Protein AF-A0A963HZP9-F1 (afdb_monomer_lite)

pLDDT: mean 92.14, std 9.77, range [39.25, 98.69]

Radius of gyration: 17.09 Å; chains: 1; bounding box: 46×28×48 Å

Foldseek 3Di:
DPPVDQVLVVVCCVVPPDADDFAPDAPWDKDKDQLCVQLVVPCLQQFDRIWIKTFAPVVVVPDDEAEDEDEDFFQQFQAQAADDPQHGPPPPGDRNHCCVVPPRRNRRRCNRGRYMYIYTGGHAHRDPQAHRNRRGQDPQQSSAPDNVDGCSVDCPRSNNSSVVVVVCVVVDD

Sequence (173 aa):
KNGGFMQSQRILEHLLGPLKPPAERITGRIVRFDQTEFFDGDPRASMSDFAYAYVPKAVEEGAPCRVHIALHGCKQGYDYVNFVNGRPDLENSVPYGNRYYTTTGYNEMADANDLVILYPQARGTDNPTVQNPDGCWDWWGYTATDPSNPDYYSKNAIQIRAIHRMLQRLGGH

Structure (mmCIF, N/CA/C/O backbone):
data_AF-A0A963HZP9-F1
#
_entry.id   AF-A0A963HZP9-F1
#
loop_
_atom_site.group_PDB
_atom_site.id
_atom_site.type_symbol
_atom_site.label_atom_id
_atom_site.label_alt_id
_atom_site.label_comp_id
_atom_site.label_asym_id
_atom_site.label_entity_id
_atom_site.label_seq_id
_atom_site.pdbx_PDB_ins_code
_atom_site.Cartn_x
_atom_site.Cartn_y
_atom_site.Cartn_z
_atom_site.occupancy
_atom_site.B_iso_or_equiv
_atom_site.auth_seq_id
_atom_site.auth_comp_id
_atom_site.auth_asym_id
_atom_site.auth_atom_id
_atom_site.pdbx_PDB_model_num
ATOM 1 N N . LYS A 1 1 ? 14.996 7.830 18.864 1.00 39.25 1 LYS A N 1
ATOM 2 C CA . LYS A 1 1 ? 14.119 8.828 19.524 1.00 39.25 1 LYS A CA 1
ATOM 3 C C . LYS A 1 1 ? 12.783 8.837 18.781 1.00 39.25 1 LYS A C 1
ATOM 5 O O . LYS A 1 1 ? 12.753 9.346 17.672 1.00 39.25 1 LYS A O 1
ATOM 10 N N . ASN A 1 2 ? 11.725 8.244 19.344 1.00 51.75 2 ASN A N 1
ATOM 11 C CA . ASN A 1 2 ? 10.351 8.440 18.859 1.00 51.75 2 ASN A CA 1
ATOM 12 C C . ASN A 1 2 ? 9.914 9.829 19.329 1.00 51.75 2 ASN A C 1
ATOM 14 O O . ASN A 1 2 ? 9.629 10.005 20.509 1.00 51.75 2 ASN A O 1
ATOM 18 N N . GLY A 1 3 ? 9.979 10.834 18.454 1.00 52.09 3 GLY A N 1
ATOM 19 C CA . GLY A 1 3 ? 9.813 12.256 18.785 1.00 52.09 3 GLY A CA 1
ATOM 20 C C . GLY A 1 3 ? 8.390 12.685 19.152 1.00 52.09 3 GLY A C 1
ATOM 21 O O . GLY A 1 3 ? 7.950 13.718 18.668 1.00 52.09 3 GLY A O 1
ATOM 22 N N . GLY A 1 4 ? 7.648 11.885 19.930 1.00 72.31 4 GLY A N 1
ATOM 23 C CA . GLY A 1 4 ? 6.249 12.156 20.296 1.00 72.31 4 GLY A CA 1
ATOM 24 C C . GLY A 1 4 ? 5.308 12.318 19.095 1.00 72.31 4 GLY A C 1
ATOM 25 O O . GLY A 1 4 ? 4.201 12.824 19.239 1.00 72.31 4 GLY A O 1
ATOM 26 N N . PHE A 1 5 ? 5.763 11.932 17.902 1.00 83.19 5 PHE A N 1
ATOM 27 C CA . PHE A 1 5 ? 5.135 12.247 16.632 1.00 83.19 5 PHE A CA 1
ATOM 28 C C . PHE A 1 5 ? 5.031 10.977 15.798 1.00 83.19 5 PHE A C 1
ATOM 30 O O . PHE A 1 5 ? 6.040 10.435 15.345 1.00 83.19 5 PHE A O 1
ATOM 37 N N . MET A 1 6 ? 3.799 10.514 15.609 1.00 91.56 6 MET A N 1
ATOM 38 C CA . MET A 1 6 ? 3.468 9.370 14.767 1.00 91.56 6 MET A CA 1
ATOM 39 C C . MET A 1 6 ? 2.720 9.873 13.534 1.00 91.56 6 MET A C 1
ATOM 41 O O . MET A 1 6 ? 1.577 10.317 13.627 1.00 91.56 6 MET A O 1
ATOM 45 N N . GLN A 1 7 ? 3.379 9.827 12.375 1.00 92.62 7 GLN A N 1
ATOM 46 C CA . GLN A 1 7 ? 2.838 10.377 11.125 1.00 92.62 7 GLN A CA 1
ATOM 47 C C . GLN A 1 7 ? 1.534 9.704 10.696 1.00 92.62 7 GLN A C 1
ATOM 49 O O . GLN A 1 7 ? 0.604 10.397 10.299 1.00 92.62 7 GLN A O 1
ATOM 54 N N . SER A 1 8 ? 1.448 8.380 10.830 1.00 94.81 8 SER A N 1
ATOM 55 C CA . SER A 1 8 ? 0.246 7.592 10.527 1.00 94.81 8 SER A CA 1
ATOM 56 C C . SER A 1 8 ? -0.994 8.127 11.240 1.00 94.81 8 SER A C 1
ATOM 58 O O . SER A 1 8 ? -2.036 8.303 10.617 1.00 94.81 8 SER A O 1
ATOM 60 N N . GLN A 1 9 ? -0.864 8.472 12.522 1.00 94.62 9 GLN A N 1
ATOM 61 C CA . GLN A 1 9 ? -1.956 9.016 13.332 1.00 94.62 9 GLN A CA 1
ATOM 62 C C . GLN A 1 9 ? -2.441 10.354 12.765 1.00 94.62 9 GLN A C 1
ATOM 64 O O . GLN A 1 9 ? -3.633 10.532 12.540 1.00 94.62 9 GLN A O 1
ATOM 69 N N . ARG A 1 10 ? -1.511 11.260 12.433 1.00 95.25 10 ARG A N 1
ATOM 70 C CA . ARG A 1 10 ? -1.838 12.575 11.857 1.00 95.25 10 ARG A CA 1
ATOM 71 C C . ARG A 1 10 ? -2.445 12.486 10.464 1.00 95.25 10 ARG A C 1
ATOM 73 O O . ARG A 1 10 ? -3.363 13.239 10.162 1.00 95.25 10 ARG A O 1
ATOM 80 N N . ILE A 1 11 ? -1.947 11.577 9.628 1.00 96.62 11 ILE A N 1
ATOM 81 C CA . ILE A 1 11 ? -2.498 11.323 8.292 1.00 96.62 11 ILE A CA 1
ATOM 82 C C . ILE A 1 11 ? -3.954 10.867 8.416 1.00 96.62 11 ILE A C 1
ATOM 84 O O . ILE A 1 11 ? -4.828 11.423 7.756 1.00 96.62 11 ILE A O 1
ATOM 88 N N . LEU A 1 12 ? -4.228 9.895 9.289 1.00 97.25 12 LEU A N 1
ATOM 89 C CA . LEU A 1 12 ? -5.582 9.380 9.484 1.00 97.25 12 LEU A CA 1
ATOM 90 C C . LEU A 1 12 ? -6.527 10.441 10.063 1.00 97.25 12 LEU A C 1
ATOM 92 O O . LEU A 1 12 ? -7.633 10.594 9.552 1.00 97.25 12 LEU A O 1
ATOM 96 N N . GLU A 1 13 ? -6.091 11.209 11.064 1.00 96.75 13 GLU A N 1
ATOM 97 C CA . GLU A 1 13 ? -6.875 12.322 11.625 1.00 96.75 13 GLU A CA 1
ATOM 98 C C . GLU A 1 13 ? -7.167 13.410 10.580 1.00 96.75 13 GLU A C 1
ATOM 100 O O . GLU A 1 13 ? -8.276 13.935 10.511 1.00 96.75 13 GLU A O 1
ATOM 105 N N . HIS A 1 14 ? -6.189 13.745 9.734 1.00 96.75 14 HIS A N 1
ATOM 106 C CA . HIS A 1 14 ? -6.370 14.740 8.678 1.00 96.75 14 HIS A CA 1
ATOM 107 C C . HIS A 1 14 ? -7.433 14.312 7.657 1.00 96.75 14 HIS A C 1
ATOM 109 O O . HIS A 1 14 ? -8.228 15.137 7.214 1.00 96.75 14 HIS A O 1
ATOM 115 N N . LEU A 1 15 ? -7.458 13.026 7.296 1.00 96.69 15 LEU A N 1
ATOM 116 C CA . LEU A 1 15 ? -8.383 12.482 6.299 1.00 96.69 15 LEU A CA 1
ATOM 117 C C . LEU A 1 15 ? -9.783 12.206 6.860 1.00 96.69 15 LEU A C 1
ATOM 119 O O . LEU A 1 15 ? -10.773 12.373 6.153 1.00 96.69 15 LEU A O 1
ATOM 123 N N . LEU A 1 16 ? -9.868 11.729 8.104 1.00 96.06 16 LEU A N 1
ATOM 124 C CA . LEU A 1 16 ? -11.100 11.180 8.680 1.00 96.06 16 LEU A CA 1
ATOM 125 C C . LEU A 1 16 ? -11.728 12.080 9.753 1.00 96.06 16 LEU A C 1
ATOM 127 O O . LEU A 1 16 ? -12.816 11.762 10.236 1.00 96.06 16 LEU A O 1
ATOM 131 N N . GLY A 1 17 ? -11.069 13.185 10.109 1.00 96.19 17 GLY A N 1
ATOM 132 C CA . GLY A 1 17 ? -11.440 14.035 11.234 1.00 96.19 17 GLY A CA 1
ATOM 133 C C . GLY A 1 17 ? -10.948 13.474 12.576 1.00 96.19 17 GLY A C 1
ATOM 134 O O . GLY A 1 17 ? -10.066 12.617 12.608 1.00 96.19 17 GLY A O 1
ATOM 135 N N . PRO A 1 18 ? -11.497 13.953 13.706 1.00 96.19 18 PRO A N 1
ATOM 136 C CA . PRO A 1 18 ? -11.109 13.474 15.030 1.00 96.19 18 PRO A CA 1
ATOM 137 C C . PRO A 1 18 ? -11.300 11.957 15.173 1.00 96.19 18 PRO A C 1
ATOM 139 O O . PRO A 1 18 ? -12.381 11.431 14.907 1.00 96.19 18 PRO A O 1
ATOM 142 N N . LEU A 1 19 ? -10.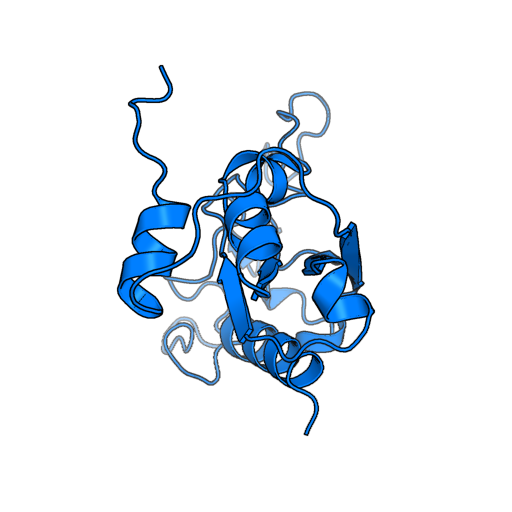255 11.267 15.627 1.00 97.06 19 LEU A N 1
ATOM 143 C CA . LEU A 1 19 ? -10.248 9.827 15.885 1.00 97.06 19 LEU A CA 1
ATOM 144 C C . LEU A 1 19 ? -10.004 9.554 17.374 1.00 97.06 19 LEU A C 1
ATOM 146 O O . LEU A 1 19 ? -9.486 10.400 18.104 1.00 97.06 19 LEU A O 1
ATOM 150 N N . LYS A 1 20 ? -10.376 8.359 17.837 1.00 97.50 20 LYS A N 1
ATOM 151 C CA . LYS A 1 20 ? -9.989 7.876 19.165 1.00 97.50 20 LYS A CA 1
ATOM 152 C C . LYS A 1 20 ? -8.465 7.682 19.215 1.00 97.50 20 LYS A C 1
ATOM 154 O O . LYS A 1 20 ? -7.876 7.345 18.181 1.00 97.50 20 LYS A O 1
ATOM 159 N N . PRO A 1 21 ? -7.839 7.832 20.398 1.00 96.31 21 PRO A N 1
ATOM 160 C CA . PRO A 1 21 ? -6.425 7.525 20.581 1.00 96.31 21 PRO A CA 1
ATOM 161 C C . PRO A 1 21 ? -6.072 6.103 20.108 1.00 96.31 21 PRO A C 1
ATOM 163 O O . PRO A 1 21 ? -6.930 5.219 20.176 1.00 96.31 21 PRO A O 1
ATOM 166 N N . PRO A 1 22 ? -4.826 5.866 19.661 1.00 96.56 22 PRO A N 1
ATOM 167 C CA . PRO A 1 22 ? -4.366 4.537 19.258 1.00 96.56 22 PRO A CA 1
ATOM 168 C C . PRO A 1 22 ? -4.509 3.530 20.406 1.00 96.56 22 PRO A C 1
ATOM 170 O O . PRO A 1 22 ? -4.267 3.867 21.567 1.00 96.56 22 PRO A O 1
ATOM 173 N N . ALA A 1 23 ? -4.860 2.286 20.081 1.00 96.75 23 ALA A N 1
ATOM 174 C CA . ALA A 1 23 ? -4.915 1.207 21.059 1.00 96.75 23 ALA A CA 1
ATOM 175 C C . ALA A 1 23 ? -3.515 0.895 21.622 1.00 96.75 23 ALA A C 1
ATOM 177 O O . ALA A 1 23 ? -2.539 0.833 20.876 1.00 96.75 23 ALA A O 1
ATOM 178 N N . GLU A 1 24 ? -3.411 0.634 22.929 1.00 94.19 24 GLU A N 1
ATOM 179 C CA . GLU A 1 24 ? -2.145 0.197 23.547 1.00 94.19 24 GLU A CA 1
ATOM 180 C C . GLU A 1 24 ? -1.716 -1.197 23.068 1.00 94.19 24 GLU A C 1
ATOM 182 O O . GLU A 1 24 ? -0.528 -1.517 23.018 1.00 94.19 24 GLU A O 1
ATOM 187 N N . ARG A 1 25 ? -2.693 -2.037 22.712 1.00 94.62 25 ARG A N 1
ATOM 188 C CA . ARG A 1 25 ? -2.486 -3.369 22.157 1.00 94.62 25 ARG A CA 1
ATOM 189 C C . ARG A 1 25 ? -3.538 -3.646 21.094 1.00 94.62 25 ARG A C 1
ATOM 191 O O . ARG A 1 25 ? -4.727 -3.524 21.363 1.00 94.62 25 ARG A O 1
ATOM 198 N N . ILE A 1 26 ? -3.077 -4.084 19.929 1.00 96.38 26 ILE A N 1
ATOM 199 C CA . ILE A 1 26 ? -3.939 -4.521 18.831 1.00 96.38 26 ILE A CA 1
ATOM 200 C C . ILE A 1 26 ? -4.689 -5.814 19.182 1.00 96.38 26 ILE A C 1
ATOM 202 O O . ILE A 1 26 ? -4.118 -6.734 19.780 1.00 96.38 26 ILE A O 1
ATOM 206 N N . THR A 1 27 ? -5.965 -5.884 18.807 1.00 97.69 27 THR A N 1
ATOM 207 C CA . THR A 1 27 ? -6.840 -7.046 19.032 1.00 97.69 27 THR A CA 1
ATOM 208 C C . THR A 1 27 ? -7.164 -7.818 17.757 1.00 97.69 27 THR A C 1
ATOM 210 O O . THR A 1 27 ? -7.514 -8.996 17.835 1.00 97.69 27 THR A O 1
ATOM 213 N N . GLY A 1 28 ? -7.037 -7.168 16.601 1.00 97.25 28 GLY A N 1
ATOM 214 C CA . GLY A 1 28 ? -7.213 -7.763 15.285 1.00 97.25 28 GLY A CA 1
ATOM 215 C C . GLY A 1 28 ? -6.051 -8.642 14.826 1.00 97.25 28 GLY A C 1
ATOM 216 O O . GLY A 1 28 ? -5.121 -8.956 15.575 1.00 97.25 28 GLY A O 1
ATOM 217 N N . ARG A 1 29 ? -6.085 -9.020 13.545 1.00 97.00 29 ARG A N 1
ATOM 218 C CA . ARG A 1 29 ? -5.042 -9.843 12.918 1.00 97.00 29 ARG A CA 1
ATOM 219 C C . ARG A 1 29 ? -4.545 -9.268 11.603 1.00 97.00 29 ARG A C 1
ATOM 221 O O . ARG A 1 29 ? -5.248 -8.547 10.901 1.00 97.00 29 ARG A O 1
ATOM 228 N N . ILE A 1 30 ? -3.322 -9.658 11.255 1.00 97.62 30 ILE A N 1
ATOM 229 C CA . ILE A 1 30 ? -2.753 -9.428 9.930 1.00 97.62 30 ILE A CA 1
ATOM 230 C C . ILE A 1 30 ? -3.098 -10.631 9.053 1.00 97.62 30 ILE A C 1
ATOM 232 O O . ILE A 1 30 ? -2.705 -11.762 9.342 1.00 97.62 30 ILE A O 1
ATOM 236 N N . VAL A 1 31 ? -3.830 -10.380 7.977 1.00 96.94 31 VAL A N 1
ATOM 237 C CA . VAL A 1 31 ? -4.190 -11.358 6.955 1.00 96.94 31 VAL A CA 1
ATOM 238 C C . VAL A 1 31 ? -3.206 -11.232 5.802 1.00 96.94 31 VAL A C 1
ATOM 240 O O . VAL A 1 31 ? -3.048 -10.151 5.243 1.00 96.94 31 VAL A O 1
ATOM 243 N N . ARG A 1 32 ? -2.556 -12.339 5.436 1.00 97.44 32 ARG A N 1
ATOM 244 C CA . ARG A 1 32 ? -1.796 -12.463 4.186 1.00 97.44 32 ARG A CA 1
ATOM 245 C C . ARG A 1 32 ? -2.718 -13.010 3.104 1.00 97.44 32 ARG A C 1
ATOM 247 O O . ARG A 1 32 ? -3.407 -13.998 3.354 1.00 97.44 32 ARG A O 1
ATOM 254 N N . PHE A 1 33 ? -2.680 -12.430 1.914 1.00 97.62 33 PHE A N 1
ATOM 255 C CA . PHE A 1 33 ? -3.426 -12.922 0.759 1.00 97.62 33 PHE A CA 1
ATOM 256 C C . PHE A 1 33 ? -2.575 -12.852 -0.510 1.00 97.62 33 PHE A C 1
ATOM 258 O O . PHE A 1 33 ? -1.613 -12.085 -0.577 1.00 97.62 33 PHE A O 1
ATOM 265 N N . ASP A 1 34 ? -2.907 -13.697 -1.484 1.00 97.75 34 ASP A N 1
ATOM 266 C CA . ASP A 1 34 ? -2.281 -13.698 -2.806 1.00 97.75 34 ASP A CA 1
ATOM 267 C C . ASP A 1 34 ? -2.703 -12.430 -3.552 1.00 97.75 34 ASP A C 1
ATOM 269 O O . ASP A 1 34 ? -3.894 -12.210 -3.768 1.00 97.75 34 ASP A O 1
ATOM 273 N N . GLN A 1 35 ? -1.744 -11.569 -3.896 1.00 98.06 35 GLN A N 1
ATOM 274 C CA . GLN A 1 35 ? -2.043 -10.345 -4.631 1.00 98.06 35 GLN A CA 1
ATOM 275 C C . GLN A 1 35 ? -1.897 -10.484 -6.153 1.00 98.06 35 GLN A C 1
ATOM 277 O O . GLN A 1 35 ? -2.283 -9.564 -6.878 1.00 98.06 35 GLN A O 1
ATOM 282 N N . THR A 1 36 ? -1.385 -11.618 -6.646 1.00 98.25 36 THR A N 1
ATOM 283 C CA . THR A 1 36 ? -1.194 -11.874 -8.083 1.00 98.25 36 THR A CA 1
ATOM 284 C C . THR A 1 36 ? -2.509 -11.896 -8.851 1.00 98.25 36 THR A C 1
ATOM 286 O O . THR A 1 36 ? -2.552 -11.448 -10.000 1.00 98.25 36 THR A O 1
ATOM 289 N N . GLU A 1 37 ? -3.606 -12.292 -8.190 1.00 97.25 37 GLU A N 1
ATOM 290 C CA . GLU A 1 37 ? -4.957 -12.260 -8.763 1.00 97.25 37 GLU A CA 1
ATOM 291 C C . GLU A 1 37 ? -5.383 -10.846 -9.196 1.00 97.25 37 GLU A C 1
ATOM 293 O O . GLU A 1 37 ? -6.214 -10.690 -10.088 1.00 97.25 37 GLU A O 1
ATOM 298 N N . PHE A 1 38 ? -4.805 -9.793 -8.606 1.00 98.19 38 PHE A N 1
ATOM 299 C CA . PHE A 1 38 ? -5.220 -8.417 -8.878 1.00 98.19 38 PHE A CA 1
ATOM 300 C C . PHE A 1 38 ? -4.480 -7.775 -10.056 1.00 98.19 38 PHE A C 1
ATOM 302 O O . PHE A 1 38 ? -4.953 -6.764 -10.582 1.00 98.19 38 PHE A O 1
ATOM 309 N N . PHE A 1 39 ? -3.378 -8.367 -10.517 1.00 97.31 39 PHE A N 1
ATOM 310 C CA . PHE A 1 39 ? -2.623 -7.931 -11.699 1.00 97.31 39 PHE A CA 1
ATOM 311 C C . PHE A 1 39 ? -2.462 -9.037 -12.748 1.00 97.31 39 PHE A C 1
ATOM 313 O O . PHE A 1 39 ? -1.569 -8.963 -13.589 1.00 97.31 39 PHE A O 1
ATOM 320 N N . ASP A 1 40 ? -3.337 -10.044 -12.711 1.00 97.06 40 ASP A N 1
ATOM 321 C CA . ASP A 1 40 ? -3.409 -11.117 -13.708 1.00 97.06 40 ASP A CA 1
ATOM 322 C C . ASP A 1 40 ? -2.074 -11.885 -13.864 1.00 97.06 40 ASP A C 1
ATOM 324 O O . ASP A 1 40 ? -1.754 -12.397 -14.935 1.00 97.06 40 ASP A O 1
ATOM 328 N N . GLY A 1 41 ? -1.264 -11.931 -12.797 1.00 95.81 41 GLY A N 1
ATOM 329 C CA . GLY A 1 41 ? 0.073 -12.535 -12.802 1.00 95.81 41 GLY A CA 1
ATOM 330 C C . GLY A 1 41 ? 1.109 -11.835 -13.694 1.00 95.81 41 GLY A C 1
ATOM 331 O O . GLY A 1 41 ? 2.193 -12.380 -13.894 1.00 95.81 41 GLY A O 1
ATOM 332 N N . ASP A 1 42 ? 0.815 -10.648 -14.237 1.00 95.56 42 ASP A N 1
ATOM 333 C CA . ASP A 1 42 ? 1.726 -9.927 -15.127 1.00 95.56 42 ASP A CA 1
ATOM 334 C C . ASP A 1 42 ? 2.996 -9.472 -14.372 1.00 95.56 42 ASP A C 1
ATOM 336 O O . ASP A 1 42 ? 2.922 -8.611 -13.485 1.00 95.56 42 ASP A O 1
ATOM 340 N N . PRO A 1 43 ? 4.187 -9.994 -14.726 1.00 93.00 43 PRO A N 1
ATOM 341 C CA . PRO A 1 43 ? 5.424 -9.690 -14.014 1.00 93.00 43 PRO A CA 1
ATOM 342 C C . PRO A 1 43 ? 5.852 -8.223 -14.150 1.00 93.00 43 PRO A C 1
ATOM 344 O O . PRO A 1 43 ? 6.631 -7.745 -13.320 1.00 93.00 43 PRO A O 1
ATOM 347 N N . ARG A 1 44 ? 5.326 -7.476 -15.136 1.00 94.38 44 ARG A N 1
ATOM 348 C CA . ARG A 1 44 ? 5.577 -6.031 -15.264 1.00 94.38 44 ARG A CA 1
ATOM 349 C C . ARG A 1 44 ? 5.064 -5.252 -14.072 1.00 94.38 44 ARG A C 1
ATOM 351 O O . ARG A 1 44 ? 5.583 -4.176 -13.808 1.00 94.38 44 ARG A O 1
ATOM 358 N N . ALA A 1 45 ? 4.082 -5.784 -13.341 1.00 96.56 45 ALA A N 1
ATOM 359 C CA . ALA A 1 45 ? 3.559 -5.134 -12.153 1.00 96.56 45 ALA A CA 1
ATOM 360 C C . ALA A 1 45 ? 4.652 -4.868 -11.111 1.00 96.56 45 ALA A C 1
ATOM 362 O O . ALA A 1 45 ? 4.501 -3.924 -10.345 1.00 96.56 45 ALA A O 1
ATOM 363 N N . SER A 1 46 ? 5.751 -5.641 -11.083 1.00 96.06 46 SER A N 1
ATOM 364 C CA . SER A 1 46 ? 6.822 -5.480 -10.083 1.00 96.06 46 SER A CA 1
ATOM 365 C C . SER A 1 46 ? 6.256 -5.480 -8.654 1.00 96.06 46 SER A C 1
ATOM 367 O O . SER A 1 46 ? 6.644 -4.700 -7.787 1.00 96.06 46 SER A O 1
ATOM 369 N N . MET A 1 47 ? 5.259 -6.336 -8.429 1.00 97.69 47 MET A N 1
ATOM 370 C CA . MET A 1 47 ? 4.585 -6.546 -7.151 1.00 97.69 47 MET A CA 1
ATOM 371 C C . MET A 1 47 ? 4.932 -7.941 -6.626 1.00 97.69 47 MET A C 1
ATOM 373 O O . MET A 1 47 ? 5.246 -8.842 -7.406 1.00 97.69 47 MET A O 1
ATOM 377 N N . SER A 1 48 ? 4.941 -8.100 -5.302 1.00 96.38 48 SER A N 1
ATOM 378 C CA . SER A 1 48 ? 5.158 -9.402 -4.649 1.00 96.38 48 SER A CA 1
ATOM 379 C C . SER A 1 48 ? 4.008 -10.370 -4.962 1.00 96.38 48 SER A C 1
ATOM 381 O O . SER A 1 48 ? 2.953 -9.961 -5.444 1.00 96.38 48 SER A O 1
ATOM 383 N N . ASP A 1 49 ? 4.174 -11.644 -4.637 1.00 96.44 49 ASP A N 1
ATOM 384 C CA . ASP A 1 49 ? 3.092 -12.620 -4.724 1.00 96.44 49 ASP A CA 1
ATOM 385 C C . ASP A 1 49 ? 2.062 -12.404 -3.600 1.00 96.44 49 ASP A C 1
ATOM 387 O O . ASP A 1 49 ? 0.883 -12.700 -3.770 1.00 96.44 49 ASP A O 1
ATOM 391 N N . PHE A 1 50 ? 2.471 -11.819 -2.465 1.00 97.00 50 PHE A N 1
ATOM 392 C CA . PHE A 1 50 ? 1.598 -11.611 -1.308 1.00 97.00 50 PHE A CA 1
ATOM 393 C C . PHE A 1 50 ? 1.440 -10.142 -0.918 1.00 97.00 50 PHE A C 1
ATOM 395 O O . PHE A 1 50 ? 2.395 -9.368 -0.915 1.00 97.00 50 PHE A O 1
ATOM 402 N N . ALA A 1 51 ? 0.227 -9.790 -0.496 1.00 98.00 51 ALA A N 1
ATOM 403 C CA . ALA A 1 51 ? -0.073 -8.558 0.223 1.00 98.00 51 ALA A CA 1
ATOM 404 C C . ALA A 1 51 ? -0.633 -8.858 1.615 1.00 98.00 51 ALA A C 1
ATOM 406 O O . ALA A 1 51 ? -0.917 -10.008 1.972 1.00 98.00 51 ALA A O 1
ATOM 407 N N . TYR A 1 52 ? -0.773 -7.798 2.409 1.00 98.44 52 TYR A N 1
ATOM 408 C CA . TYR A 1 52 ? -1.212 -7.892 3.793 1.00 98.44 52 TYR A CA 1
ATOM 409 C C . TYR A 1 52 ? -2.363 -6.932 4.070 1.00 98.44 52 TYR A C 1
ATOM 411 O O . TYR A 1 52 ? -2.448 -5.862 3.474 1.00 98.44 52 TYR A O 1
ATOM 419 N N . ALA A 1 53 ? -3.233 -7.294 5.003 1.00 98.25 53 ALA A N 1
ATOM 420 C CA . ALA A 1 53 ? -4.231 -6.393 5.555 1.00 98.25 53 ALA A CA 1
ATOM 421 C C . ALA A 1 53 ? -4.312 -6.562 7.071 1.00 98.25 53 ALA A C 1
ATOM 423 O O . ALA A 1 53 ? -4.333 -7.687 7.562 1.00 98.25 53 ALA A O 1
ATOM 424 N N . TYR A 1 54 ? -4.369 -5.461 7.813 1.00 98.50 54 TYR A N 1
ATOM 425 C CA . TYR A 1 54 ? -4.757 -5.489 9.217 1.00 98.50 54 TYR A CA 1
ATOM 426 C C . TYR A 1 54 ? -6.274 -5.357 9.325 1.00 98.50 54 TYR A C 1
ATOM 428 O O . TYR A 1 54 ? -6.843 -4.393 8.808 1.00 98.50 54 TYR A O 1
ATOM 436 N N . VAL A 1 55 ? -6.913 -6.311 10.001 1.00 98.12 55 VAL A N 1
ATOM 437 C CA . VAL A 1 55 ? -8.361 -6.331 10.225 1.00 98.12 55 VAL A CA 1
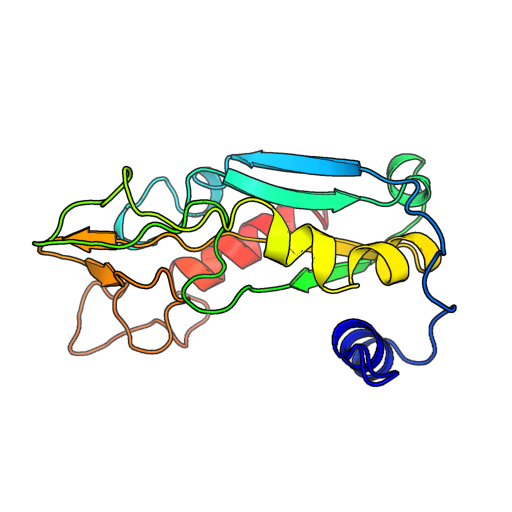ATOM 438 C C . VAL A 1 55 ? -8.619 -6.296 11.733 1.00 98.12 55 VAL A C 1
ATOM 440 O O . VAL A 1 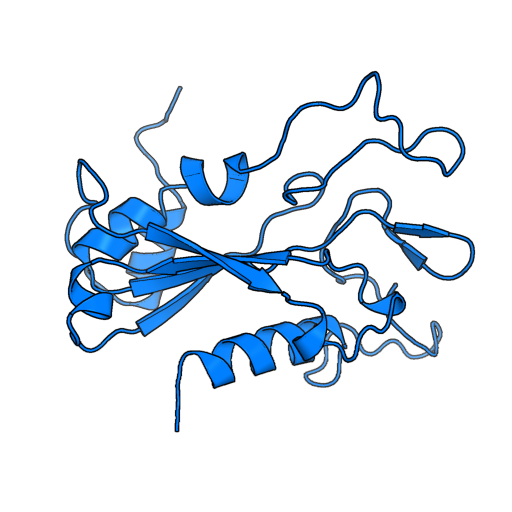55 ? -8.258 -7.263 12.411 1.00 98.12 55 VAL A O 1
ATOM 443 N N . PRO A 1 56 ? -9.201 -5.208 12.279 1.00 98.25 56 PRO A N 1
ATOM 444 C CA . PRO A 1 56 ? -9.576 -5.129 13.688 1.00 98.25 56 PRO A CA 1
ATOM 445 C C . PRO A 1 56 ? -10.571 -6.220 14.070 1.00 98.25 56 PRO A C 1
ATOM 447 O O . PRO A 1 56 ? -11.457 -6.555 13.282 1.00 98.25 56 PRO A O 1
ATOM 450 N N . LYS A 1 57 ? -10.494 -6.707 15.311 1.00 98.06 57 LYS A N 1
ATOM 451 C CA . LYS A 1 57 ? -11.401 -7.754 15.799 1.00 98.06 57 LYS A CA 1
ATOM 452 C C . LYS A 1 57 ? -12.876 -7.356 15.672 1.00 98.06 57 LYS A C 1
ATOM 454 O O . LYS A 1 57 ? -13.684 -8.161 15.228 1.00 98.06 57 LYS A O 1
ATOM 459 N N . ALA A 1 58 ? -13.213 -6.106 15.994 1.00 97.19 58 ALA A N 1
ATOM 460 C CA . ALA A 1 58 ? -14.581 -5.595 15.875 1.00 97.19 58 ALA A CA 1
ATOM 461 C C . ALA A 1 58 ? -15.116 -5.685 14.432 1.00 97.19 58 ALA A C 1
ATOM 463 O O . ALA A 1 58 ? -16.277 -6.027 14.218 1.00 97.19 58 ALA A O 1
ATOM 464 N N . VAL A 1 59 ? -14.260 -5.426 13.438 1.00 96.81 59 VAL A N 1
ATOM 465 C CA . VAL A 1 59 ? -14.615 -5.529 12.016 1.00 96.81 59 VAL A CA 1
ATOM 466 C C . VAL A 1 59 ? -14.823 -6.988 11.612 1.00 96.81 59 VAL A C 1
ATOM 468 O O . VAL A 1 59 ? -15.775 -7.290 10.898 1.00 96.81 59 VAL A O 1
ATOM 471 N N . GLU A 1 60 ? -13.995 -7.911 12.112 1.00 94.69 60 GLU A N 1
ATOM 472 C CA . GLU A 1 60 ? -14.214 -9.352 11.906 1.00 94.69 60 GLU A CA 1
ATOM 473 C C . GLU A 1 60 ? -15.534 -9.843 12.518 1.00 94.69 60 GLU A C 1
ATOM 475 O O . GLU A 1 60 ? -16.157 -10.762 11.992 1.00 94.69 60 GLU A O 1
ATOM 480 N N . GLU A 1 61 ? -15.977 -9.210 13.604 1.00 96.12 61 GLU A N 1
ATOM 481 C CA . GLU A 1 61 ? -17.241 -9.492 14.294 1.00 96.12 61 GLU A CA 1
ATOM 482 C C . GLU A 1 61 ? -18.451 -8.761 13.673 1.00 96.12 61 GLU A C 1
ATOM 484 O O . GLU A 1 61 ? -19.572 -8.894 14.166 1.00 96.12 61 GLU A O 1
ATOM 489 N N . GLY A 1 62 ? -18.256 -8.038 12.563 1.00 94.44 62 GLY A N 1
ATOM 490 C CA . GLY A 1 62 ? -19.330 -7.443 11.762 1.00 94.44 62 GLY A CA 1
ATOM 491 C C . GLY A 1 62 ? -19.558 -5.946 11.974 1.00 94.44 62 GLY A C 1
ATOM 492 O O . GLY A 1 62 ? -20.557 -5.414 11.485 1.00 94.44 62 GLY A O 1
ATOM 493 N N . ALA A 1 63 ? -18.666 -5.243 12.677 1.00 95.44 63 ALA A N 1
ATOM 494 C CA . ALA A 1 63 ? -18.730 -3.787 12.744 1.00 95.44 63 ALA A CA 1
ATOM 495 C C . ALA A 1 63 ? -18.542 -3.163 11.344 1.00 95.44 63 ALA A C 1
ATOM 497 O O . ALA A 1 63 ? -17.711 -3.637 10.561 1.00 95.44 63 ALA A O 1
ATOM 498 N N . PRO A 1 64 ? -19.269 -2.077 11.015 1.00 93.75 64 PRO A N 1
ATOM 499 C CA . PRO A 1 64 ? -18.998 -1.326 9.798 1.00 93.75 64 PRO A CA 1
ATOM 500 C C . PRO A 1 64 ? -17.580 -0.755 9.859 1.00 93.75 64 PRO A C 1
ATOM 502 O O . PRO A 1 64 ? -17.143 -0.272 10.902 1.00 93.75 64 PRO A O 1
ATOM 505 N N . CYS A 1 65 ? -16.871 -0.775 8.733 1.00 94.69 65 CYS A N 1
ATOM 506 C CA . CYS A 1 65 ? -15.490 -0.316 8.679 1.00 94.69 65 CYS A CA 1
ATOM 507 C C . CYS A 1 65 ? -15.230 0.606 7.491 1.00 94.69 65 CYS A C 1
ATOM 509 O O . CYS A 1 65 ? -15.977 0.644 6.511 1.00 94.69 65 CYS A O 1
ATOM 511 N N . ARG A 1 66 ? -14.131 1.353 7.586 1.00 95.44 66 ARG A N 1
ATOM 512 C CA . ARG A 1 66 ? -13.525 2.065 6.454 1.00 95.44 66 ARG A CA 1
ATOM 513 C C . ARG A 1 66 ? -12.193 1.405 6.121 1.00 95.44 66 ARG A C 1
ATOM 515 O O . ARG A 1 66 ? -11.560 0.817 6.994 1.00 95.44 66 ARG A O 1
ATOM 522 N N . VAL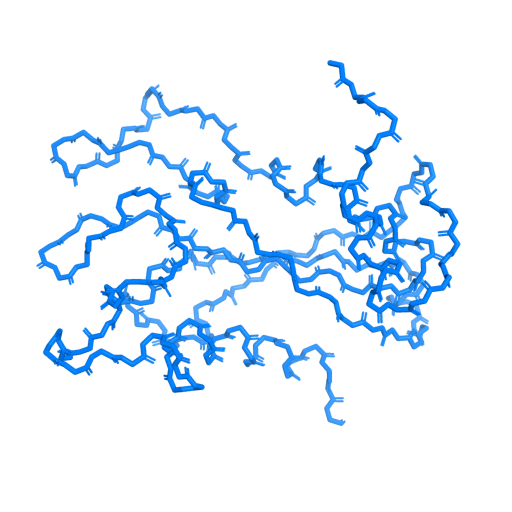 A 1 67 ? -11.741 1.549 4.880 1.00 97.31 67 VAL A N 1
ATOM 523 C CA . VAL A 1 67 ? -10.436 1.039 4.442 1.00 97.31 67 VAL A CA 1
ATOM 524 C C . VAL A 1 67 ? -9.468 2.203 4.248 1.00 97.31 67 VAL A C 1
ATOM 526 O O . VAL A 1 67 ? -9.809 3.197 3.608 1.00 97.31 67 VAL A O 1
ATOM 529 N N . HIS A 1 68 ? -8.250 2.068 4.768 1.00 98.19 68 HIS A N 1
ATOM 530 C CA . HIS A 1 68 ? -7.118 2.927 4.429 1.00 98.19 68 HIS A CA 1
ATOM 531 C C . HIS A 1 68 ? -6.025 2.092 3.760 1.00 98.19 68 HIS A C 1
ATOM 533 O O . HIS A 1 68 ? -5.728 0.984 4.200 1.00 98.19 68 HIS A O 1
ATOM 539 N N . ILE A 1 69 ? -5.423 2.616 2.694 1.00 98.38 69 ILE A N 1
ATOM 540 C CA . ILE A 1 69 ? -4.346 1.939 1.966 1.00 98.38 69 ILE A CA 1
ATOM 541 C C . ILE A 1 69 ? -3.028 2.603 2.350 1.00 98.38 69 ILE A C 1
ATOM 543 O O . ILE A 1 69 ? -2.831 3.785 2.072 1.00 98.38 69 ILE A O 1
ATOM 547 N N . ALA A 1 70 ? -2.131 1.844 2.972 1.00 98.25 70 ALA A N 1
ATOM 548 C CA . ALA A 1 70 ? -0.819 2.316 3.392 1.00 98.25 70 ALA A CA 1
ATOM 549 C C . ALA A 1 70 ? 0.268 1.713 2.491 1.00 98.25 70 ALA A C 1
ATOM 551 O O . ALA A 1 70 ? 0.530 0.509 2.513 1.00 98.25 70 ALA A O 1
ATOM 552 N N . LEU A 1 71 ? 0.897 2.570 1.685 1.00 98.00 71 LEU A N 1
ATOM 553 C CA . LEU A 1 71 ? 1.917 2.187 0.711 1.00 98.00 71 LEU A CA 1
ATOM 554 C C . LEU A 1 71 ? 3.320 2.407 1.281 1.00 98.00 71 LEU A C 1
ATOM 556 O O . LEU A 1 71 ? 3.671 3.510 1.710 1.00 98.00 71 LEU A O 1
ATOM 560 N N . HIS A 1 72 ? 4.132 1.353 1.283 1.00 97.00 72 HIS A N 1
ATOM 561 C CA . HIS A 1 72 ? 5.529 1.433 1.698 1.00 97.00 72 HIS A CA 1
ATOM 562 C C . HIS A 1 72 ? 6.388 2.201 0.688 1.00 97.00 72 HIS A C 1
ATOM 564 O O . HIS A 1 72 ? 6.048 2.293 -0.491 1.00 97.00 72 HIS A O 1
ATOM 570 N N . GLY A 1 73 ? 7.520 2.742 1.141 1.00 95.62 73 GLY A N 1
ATOM 571 C CA . GLY A 1 73 ? 8.520 3.340 0.261 1.00 95.62 73 GLY A CA 1
ATOM 572 C C . GLY A 1 73 ? 9.428 2.300 -0.399 1.00 95.62 73 GLY A C 1
ATOM 573 O O . GLY A 1 73 ? 9.328 1.096 -0.154 1.00 95.62 73 GLY A O 1
ATOM 574 N N . CYS A 1 74 ? 10.367 2.772 -1.212 1.00 94.94 74 CYS A N 1
ATOM 575 C CA . CYS A 1 74 ? 11.455 1.944 -1.728 1.00 94.94 74 CYS A CA 1
ATOM 576 C C . CYS A 1 74 ? 12.201 1.249 -0.576 1.00 94.94 74 CYS A C 1
ATOM 578 O O . CYS A 1 74 ? 12.389 1.839 0.490 1.00 94.94 74 CYS A O 1
ATOM 580 N N . LYS A 1 75 ? 12.645 0.008 -0.788 1.00 92.88 75 LYS A N 1
ATOM 581 C CA . LYS A 1 75 ? 13.364 -0.821 0.197 1.00 92.88 75 LYS A CA 1
ATOM 582 C C . LYS A 1 75 ? 12.573 -1.164 1.457 1.00 92.88 75 LYS A C 1
ATOM 584 O O . LYS A 1 75 ? 13.155 -1.543 2.466 1.00 92.88 75 LYS A O 1
ATOM 589 N N . GLN A 1 76 ? 11.254 -0.988 1.436 1.00 93.88 76 GLN A N 1
ATOM 590 C CA . GLN A 1 76 ? 10.384 -1.248 2.589 1.00 93.88 76 GLN A CA 1
ATOM 591 C C . GLN A 1 76 ? 9.319 -2.315 2.316 1.00 93.88 76 GLN A C 1
ATOM 593 O O . GLN A 1 76 ? 8.499 -2.579 3.196 1.00 93.88 76 GLN A O 1
ATOM 598 N N . GLY A 1 77 ? 9.329 -2.915 1.122 1.00 92.75 77 GLY A N 1
ATOM 599 C CA . GLY A 1 77 ? 8.482 -4.060 0.802 1.00 92.75 77 GLY A CA 1
ATOM 600 C C . GLY A 1 77 ? 8.901 -5.296 1.596 1.00 92.75 77 GLY A C 1
ATOM 601 O O . GLY A 1 77 ? 10.067 -5.436 1.973 1.00 92.75 77 GLY A O 1
ATOM 602 N N . TYR A 1 78 ? 7.948 -6.193 1.839 1.00 92.06 78 TYR A N 1
ATOM 603 C CA . TYR A 1 78 ? 8.155 -7.396 2.646 1.00 92.06 78 TYR A CA 1
ATOM 604 C C . TYR A 1 78 ? 9.311 -8.270 2.135 1.00 92.06 78 TYR A C 1
ATOM 606 O O . TYR A 1 78 ? 10.168 -8.675 2.921 1.00 92.06 78 TYR A O 1
ATOM 614 N N . ASP A 1 79 ? 9.371 -8.478 0.818 1.00 87.56 79 ASP A N 1
ATOM 615 C CA . ASP A 1 79 ? 10.388 -9.297 0.146 1.00 87.56 79 ASP A CA 1
ATOM 616 C C . ASP A 1 79 ? 11.614 -8.490 -0.310 1.00 87.56 79 ASP A C 1
ATOM 618 O O . ASP A 1 79 ? 12.341 -8.930 -1.203 1.00 87.56 79 ASP A O 1
ATOM 622 N N . TYR A 1 80 ? 11.835 -7.275 0.210 1.00 87.62 80 TYR A N 1
ATOM 623 C CA . TYR A 1 80 ? 12.967 -6.481 -0.261 1.00 87.62 80 TYR A CA 1
ATOM 624 C C . TYR A 1 80 ? 14.300 -7.156 0.076 1.00 87.62 80 TYR A C 1
ATOM 626 O O . TYR A 1 80 ? 14.590 -7.489 1.227 1.00 87.62 80 TYR A O 1
ATOM 634 N N . VAL A 1 81 ? 15.125 -7.276 -0.959 1.00 85.50 81 VAL A N 1
ATOM 635 C CA . VAL A 1 81 ? 16.479 -7.818 -0.941 1.00 85.50 81 VAL A CA 1
ATOM 636 C C . VAL A 1 81 ? 17.357 -6.924 -1.806 1.00 85.50 81 VAL A C 1
ATOM 638 O O . VAL A 1 81 ? 16.888 -6.338 -2.783 1.00 85.50 81 VAL A O 1
ATOM 641 N N . ASN A 1 82 ? 18.633 -6.797 -1.448 1.00 84.12 82 ASN A N 1
ATOM 642 C CA . ASN A 1 82 ? 19.575 -6.068 -2.295 1.00 84.12 82 ASN A CA 1
ATOM 643 C C . ASN A 1 82 ? 19.864 -6.866 -3.575 1.00 84.12 82 ASN A C 1
ATOM 645 O O . ASN A 1 82 ? 19.819 -8.095 -3.562 1.00 84.12 82 ASN A O 1
ATOM 649 N N . PHE A 1 83 ? 20.205 -6.174 -4.662 1.00 81.56 83 PHE A N 1
ATOM 650 C CA . PHE A 1 83 ? 20.662 -6.797 -5.905 1.00 81.56 83 PHE A CA 1
ATOM 651 C C . PHE A 1 83 ? 22.164 -6.567 -6.101 1.00 81.56 83 PHE A C 1
ATOM 653 O O . PHE A 1 83 ? 22.656 -5.450 -5.947 1.00 81.56 83 PHE A O 1
ATOM 660 N N . VAL A 1 84 ? 22.888 -7.622 -6.479 1.00 81.12 84 VAL A N 1
ATOM 661 C CA . VAL A 1 84 ? 24.307 -7.586 -6.852 1.00 81.12 84 VAL A CA 1
ATOM 662 C C . VAL A 1 84 ? 24.447 -8.237 -8.226 1.00 81.12 84 VAL A C 1
ATOM 664 O O . VAL A 1 84 ? 24.092 -9.400 -8.409 1.00 81.12 84 VAL A O 1
ATOM 667 N N . ASN A 1 85 ? 24.942 -7.483 -9.214 1.00 82.81 85 ASN A N 1
ATOM 668 C CA . ASN A 1 85 ? 25.048 -7.921 -10.615 1.00 82.81 85 ASN A CA 1
ATOM 669 C C . ASN A 1 85 ? 23.720 -8.470 -11.188 1.00 82.81 85 ASN A C 1
ATOM 671 O O . ASN A 1 85 ? 23.703 -9.517 -11.838 1.00 82.81 85 ASN A O 1
ATOM 675 N N . GLY A 1 86 ? 22.601 -7.793 -10.903 1.00 77.69 86 GLY A N 1
ATOM 676 C CA . GLY A 1 86 ? 21.266 -8.182 -11.373 1.00 77.69 86 GLY A CA 1
ATOM 677 C C . GLY A 1 86 ? 20.672 -9.419 -10.692 1.00 77.69 86 GLY A C 1
ATOM 678 O O . GLY A 1 86 ? 19.691 -9.976 -11.176 1.00 77.69 86 GLY A O 1
ATOM 679 N N . ARG A 1 87 ? 21.258 -9.892 -9.582 1.00 82.38 87 ARG A N 1
ATOM 680 C CA . ARG A 1 87 ? 20.769 -11.055 -8.824 1.00 82.38 87 ARG A CA 1
ATOM 681 C C . ARG A 1 87 ? 20.466 -10.686 -7.371 1.00 82.38 87 ARG A C 1
ATOM 683 O O . ARG A 1 87 ? 21.240 -9.924 -6.795 1.00 82.38 87 ARG A O 1
ATOM 690 N N . PRO A 1 88 ? 19.407 -11.246 -6.760 1.00 83.00 88 PRO A N 1
ATOM 691 C CA . PRO A 1 88 ? 19.149 -11.090 -5.331 1.00 83.00 88 PRO A CA 1
ATOM 692 C C . PRO A 1 88 ? 20.333 -11.559 -4.471 1.00 83.00 88 PRO A C 1
ATOM 694 O O . PRO A 1 88 ? 20.781 -12.698 -4.599 1.00 83.00 88 PRO A O 1
ATOM 697 N N . ASP A 1 89 ? 20.811 -10.701 -3.574 1.00 84.12 89 ASP A N 1
ATOM 698 C CA . ASP A 1 89 ? 21.791 -11.026 -2.536 1.00 84.12 89 ASP A CA 1
ATOM 699 C C . ASP A 1 89 ? 21.057 -11.454 -1.264 1.00 84.12 89 ASP A C 1
ATOM 701 O O . ASP A 1 89 ? 20.743 -10.639 -0.398 1.00 84.12 89 ASP A O 1
ATOM 705 N N . LEU A 1 90 ? 20.739 -12.743 -1.161 1.00 83.88 90 LEU A N 1
ATOM 706 C CA . LEU A 1 90 ? 20.041 -13.299 0.002 1.00 83.88 90 LEU A CA 1
ATOM 707 C C . LEU A 1 90 ? 20.955 -13.470 1.225 1.00 83.88 90 LEU A C 1
ATOM 709 O O . LEU A 1 90 ? 20.451 -13.627 2.334 1.00 83.88 90 LEU A O 1
ATOM 713 N N . GLU A 1 91 ? 22.275 -13.445 1.036 1.00 82.12 91 GLU A N 1
ATOM 714 C CA . GLU A 1 91 ? 23.251 -13.703 2.098 1.00 82.12 91 GLU A CA 1
ATOM 715 C C . GLU A 1 91 ? 23.495 -12.453 2.953 1.00 82.12 91 GLU A C 1
ATOM 717 O O . GLU A 1 91 ? 23.565 -12.553 4.177 1.00 82.12 91 GLU A O 1
ATOM 722 N N . ASN A 1 92 ? 23.535 -11.267 2.333 1.00 72.38 92 ASN A N 1
ATOM 723 C CA . ASN A 1 92 ? 23.770 -9.992 3.026 1.00 72.38 92 ASN A CA 1
ATOM 724 C C . ASN A 1 92 ? 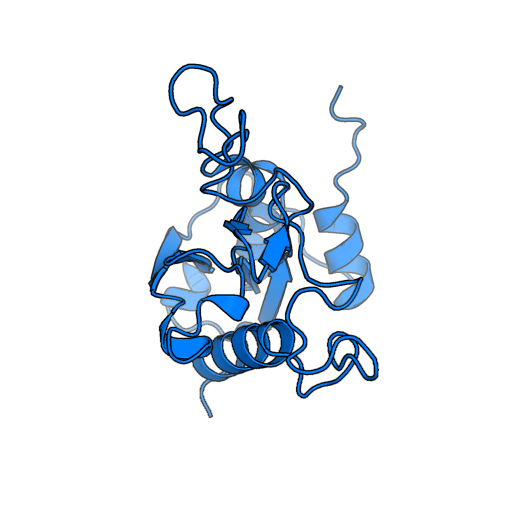22.535 -9.077 3.077 1.00 72.38 92 ASN A C 1
ATOM 726 O O . ASN A 1 92 ? 22.650 -7.877 3.353 1.00 72.38 92 ASN A O 1
ATOM 730 N N . SER A 1 93 ? 21.340 -9.606 2.797 1.00 69.31 93 SER A N 1
ATOM 731 C CA . SER A 1 93 ? 20.111 -8.810 2.840 1.00 69.31 93 SER A CA 1
ATOM 732 C C . SER A 1 93 ? 19.695 -8.464 4.267 1.00 69.31 93 SER A C 1
ATOM 734 O O . SER A 1 93 ? 19.634 -9.307 5.161 1.00 69.31 93 SER A O 1
ATOM 736 N N . VAL A 1 94 ? 19.349 -7.193 4.474 1.00 68.06 94 VAL A N 1
ATOM 737 C CA . VAL A 1 94 ? 18.760 -6.735 5.735 1.00 68.06 94 VAL A CA 1
ATOM 738 C C . VAL A 1 94 ? 17.345 -7.315 5.839 1.00 68.06 94 VAL A C 1
ATOM 740 O O . VAL A 1 94 ? 16.579 -7.193 4.883 1.00 68.06 94 VAL A O 1
ATOM 743 N N . PRO A 1 95 ? 16.944 -7.911 6.975 1.00 66.19 95 PRO A N 1
ATOM 744 C CA . PRO A 1 95 ? 15.586 -8.408 7.136 1.00 66.19 95 PRO A CA 1
ATOM 745 C C . PRO A 1 95 ? 14.621 -7.225 7.291 1.00 66.19 95 PRO A C 1
ATOM 747 O O . PRO A 1 95 ? 14.507 -6.635 8.368 1.00 66.19 95 PRO A O 1
ATOM 750 N N . TYR A 1 96 ? 13.929 -6.858 6.210 1.00 76.25 96 TYR A N 1
ATOM 751 C CA . TYR A 1 96 ? 12.837 -5.882 6.266 1.00 76.25 96 TYR A CA 1
ATOM 752 C C . TYR A 1 96 ? 11.532 -6.559 6.678 1.00 76.25 96 TYR A C 1
ATOM 754 O O . TYR A 1 96 ? 10.938 -6.164 7.684 1.00 76.25 96 TYR A O 1
ATOM 762 N N . GLY A 1 97 ? 11.124 -7.608 5.955 1.00 85.69 97 GLY A N 1
ATOM 763 C CA . GLY A 1 97 ? 9.990 -8.454 6.312 1.00 85.69 97 GLY A CA 1
ATOM 764 C C . GLY A 1 97 ? 8.752 -7.641 6.693 1.00 85.69 97 GLY A C 1
ATOM 765 O O . GLY A 1 97 ? 8.308 -6.749 5.977 1.00 85.69 97 GLY A O 1
ATOM 766 N N . ASN A 1 98 ? 8.183 -7.922 7.862 1.00 90.06 98 ASN A N 1
ATOM 767 C CA . ASN A 1 98 ? 6.936 -7.300 8.302 1.00 90.06 98 ASN A CA 1
ATOM 768 C C . ASN A 1 98 ? 7.075 -5.878 8.872 1.00 90.06 98 ASN A C 1
ATOM 770 O O . ASN A 1 98 ? 6.083 -5.317 9.340 1.00 90.06 98 ASN A O 1
ATOM 774 N N . ARG A 1 99 ? 8.272 -5.278 8.864 1.00 92.50 99 ARG A N 1
ATOM 775 C CA . ARG A 1 99 ? 8.550 -4.044 9.613 1.00 92.50 99 ARG A CA 1
ATOM 776 C C . ARG A 1 99 ? 7.641 -2.885 9.214 1.00 92.50 99 ARG 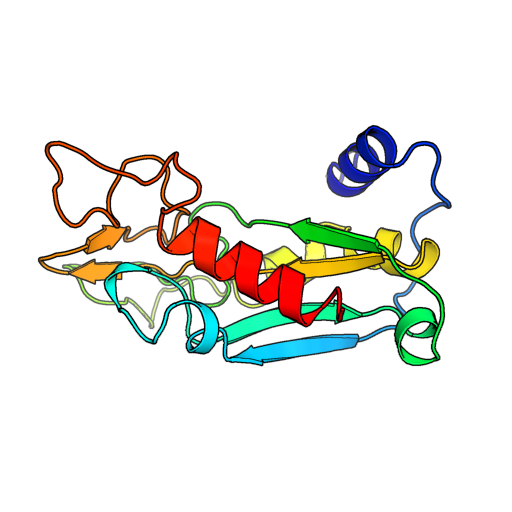A C 1
ATOM 778 O O . ARG A 1 99 ? 7.079 -2.235 10.089 1.00 92.50 99 ARG A O 1
ATOM 785 N N . TYR A 1 100 ? 7.443 -2.642 7.917 1.00 94.19 100 TYR A N 1
ATOM 786 C CA . TYR A 1 100 ? 6.620 -1.514 7.469 1.00 94.19 100 TYR A CA 1
ATOM 787 C C . TYR A 1 100 ? 5.193 -1.582 8.030 1.00 94.19 100 TYR A C 1
ATOM 789 O O . TYR A 1 100 ? 4.725 -0.630 8.653 1.00 94.19 100 TYR A O 1
ATOM 797 N N . TYR A 1 101 ? 4.516 -2.718 7.875 1.00 94.19 101 TYR A N 1
ATOM 798 C CA . TYR A 1 101 ? 3.119 -2.856 8.287 1.00 94.19 101 TYR A CA 1
ATOM 799 C C . TYR A 1 101 ? 2.936 -3.231 9.766 1.00 94.19 101 TYR A C 1
ATOM 801 O O . TYR A 1 101 ? 1.804 -3.389 10.207 1.00 94.19 101 TYR A O 1
ATOM 809 N N . THR A 1 102 ? 4.012 -3.366 10.553 1.00 93.88 102 THR A N 1
ATOM 810 C CA . THR A 1 102 ? 3.931 -3.645 12.003 1.00 93.88 102 THR A CA 1
ATOM 811 C C . THR A 1 102 ? 4.479 -2.530 12.888 1.00 93.88 102 THR A C 1
ATOM 813 O O . THR A 1 102 ? 4.161 -2.511 14.070 1.00 93.88 102 THR A O 1
ATOM 816 N N . THR A 1 103 ? 5.271 -1.586 12.361 1.00 92.25 103 THR A N 1
ATOM 817 C CA . THR A 1 103 ? 5.935 -0.560 13.193 1.00 92.25 103 THR A CA 1
ATOM 818 C C . THR A 1 103 ? 5.578 0.880 12.833 1.00 92.25 103 THR A C 1
ATOM 820 O O . THR A 1 103 ? 6.186 1.812 13.353 1.00 92.25 103 THR A O 1
ATOM 823 N N . THR A 1 104 ? 4.644 1.097 11.909 1.00 94.00 104 THR A N 1
ATOM 824 C CA . THR A 1 104 ? 4.269 2.439 11.428 1.00 94.00 104 THR A CA 1
ATOM 825 C C . THR A 1 104 ? 3.135 3.084 12.226 1.00 94.00 104 THR A C 1
ATOM 827 O O . THR A 1 104 ? 2.862 4.264 12.023 1.00 94.00 104 THR A O 1
ATOM 830 N N . GLY A 1 105 ? 2.496 2.371 13.161 1.00 95.31 105 GLY A N 1
ATOM 831 C CA . GLY A 1 105 ? 1.441 2.908 14.035 1.00 95.31 105 GLY A CA 1
ATOM 832 C C . GLY A 1 105 ? 0.033 2.925 13.428 1.00 95.31 105 GLY A C 1
ATOM 833 O O . GLY A 1 105 ? -0.900 3.425 14.055 1.00 95.31 105 GLY A O 1
ATOM 834 N N . TYR A 1 106 ? -0.124 2.435 12.193 1.00 98.12 106 TYR A N 1
ATOM 835 C CA . TYR A 1 106 ? -1.428 2.365 11.532 1.00 98.12 106 TYR A CA 1
ATOM 836 C C . TYR A 1 106 ? -2.353 1.340 12.200 1.00 98.12 106 TYR A C 1
ATOM 838 O O . TYR A 1 106 ? -3.541 1.615 12.328 1.00 98.12 106 TYR A O 1
ATOM 846 N N . ASN A 1 107 ? -1.830 0.196 12.656 1.00 98.19 107 ASN A N 1
ATOM 847 C CA . ASN A 1 107 ? -2.652 -0.889 13.206 1.00 98.19 107 ASN A CA 1
ATOM 848 C C . ASN A 1 107 ? -3.293 -0.507 14.544 1.00 98.19 107 ASN A C 1
ATOM 850 O O . ASN A 1 107 ? -4.445 -0.833 14.794 1.00 98.19 107 ASN A O 1
ATOM 854 N N . GLU A 1 108 ? -2.580 0.226 15.393 1.00 97.75 108 GLU A N 1
ATOM 855 C CA . GLU A 1 108 ? -3.073 0.695 16.687 1.00 97.75 108 GLU A CA 1
ATOM 856 C C . GLU A 1 108 ? -4.177 1.741 16.514 1.00 97.75 108 GLU A C 1
ATOM 858 O O . GLU A 1 108 ? -5.184 1.715 17.223 1.00 97.75 108 GLU A O 1
ATOM 863 N N . MET A 1 109 ? -4.016 2.647 15.542 1.00 97.69 109 MET A N 1
ATOM 864 C CA . MET A 1 109 ? -5.084 3.578 15.166 1.00 97.69 109 MET A CA 1
ATOM 865 C C . MET A 1 109 ? -6.282 2.848 14.581 1.00 97.69 109 MET A C 1
ATOM 867 O O . MET A 1 109 ? -7.420 3.181 14.901 1.00 97.69 109 MET A O 1
ATOM 871 N N . ALA A 1 110 ? -6.021 1.865 13.727 1.00 98.00 110 ALA A N 1
ATOM 872 C CA . ALA A 1 110 ? -7.038 1.067 13.077 1.00 98.00 110 ALA A CA 1
ATOM 873 C C . ALA A 1 110 ? -7.882 0.271 14.066 1.00 98.00 110 ALA A C 1
ATOM 875 O O . ALA A 1 110 ? -9.105 0.284 13.960 1.00 98.00 110 ALA A O 1
ATOM 876 N N . ASP A 1 111 ? -7.240 -0.355 15.053 1.00 98.25 111 ASP A N 1
ATOM 877 C CA . ASP A 1 111 ? -7.915 -1.168 16.060 1.00 98.25 111 ASP A CA 1
ATOM 878 C C . ASP A 1 111 ? -8.863 -0.346 16.934 1.00 98.25 111 ASP A C 1
ATOM 880 O O . ASP A 1 111 ? -9.953 -0.795 17.267 1.00 98.25 111 ASP A O 1
ATOM 884 N N . ALA A 1 112 ? -8.477 0.889 17.261 1.00 97.69 112 ALA A N 1
ATOM 885 C CA . ALA A 1 112 ? -9.318 1.782 18.047 1.00 97.69 112 ALA A CA 1
ATOM 886 C C . ALA A 1 112 ? -10.490 2.381 17.245 1.00 97.69 112 ALA A C 1
ATOM 888 O O . ALA A 1 112 ? -11.474 2.819 17.843 1.00 97.69 112 ALA A O 1
ATOM 889 N N . ASN A 1 113 ? -10.388 2.444 15.913 1.00 97.88 113 ASN A N 1
ATOM 890 C CA . ASN A 1 113 ? -11.263 3.260 15.061 1.00 97.88 113 ASN A CA 1
ATOM 891 C C . ASN A 1 113 ? -11.965 2.485 13.934 1.00 97.88 113 ASN A C 1
ATOM 893 O O . ASN A 1 113 ? -12.444 3.113 12.985 1.00 97.88 113 ASN A O 1
ATOM 897 N N . ASP A 1 114 ? -12.019 1.155 14.026 1.00 97.38 114 ASP A N 1
ATOM 898 C CA . ASP A 1 114 ? -12.706 0.274 13.072 1.00 97.38 114 ASP A CA 1
ATOM 899 C C . ASP A 1 114 ? -12.247 0.505 11.617 1.00 97.38 114 ASP A C 1
ATOM 901 O O . ASP A 1 114 ? -13.043 0.624 10.679 1.00 97.38 114 ASP A O 1
ATOM 905 N N . LEU A 1 115 ? -10.927 0.616 11.426 1.00 97.69 115 LEU A N 1
ATOM 906 C CA . LEU A 1 115 ? -10.312 0.770 10.105 1.00 97.69 115 LEU A CA 1
ATOM 907 C C . LEU A 1 115 ? -9.641 -0.532 9.681 1.00 97.69 115 LEU A C 1
ATOM 909 O O . LEU A 1 115 ? -8.837 -1.089 10.417 1.00 97.69 115 LEU A O 1
ATOM 913 N N . VAL A 1 116 ? -9.892 -0.984 8.460 1.00 98.31 116 VAL A N 1
ATOM 914 C CA . VAL A 1 116 ? -9.037 -1.986 7.817 1.00 98.31 116 VAL A CA 1
ATOM 915 C C . VAL A 1 116 ? -7.864 -1.259 7.174 1.00 98.31 116 VAL A C 1
ATOM 917 O O . VAL A 1 116 ? -8.069 -0.295 6.432 1.00 98.31 116 VAL A O 1
ATOM 920 N N . ILE A 1 117 ? -6.637 -1.718 7.426 1.00 98.56 117 ILE A N 1
ATOM 921 C CA . ILE A 1 117 ? -5.453 -1.182 6.743 1.00 98.56 117 ILE A CA 1
ATOM 922 C C . ILE A 1 117 ? -4.986 -2.179 5.699 1.00 98.56 117 ILE A C 1
ATOM 924 O O . ILE A 1 117 ? -4.556 -3.277 6.040 1.00 98.56 117 ILE A O 1
ATOM 928 N N . LEU A 1 118 ? -5.057 -1.792 4.431 1.00 98.69 118 LEU A N 1
ATOM 929 C CA . LEU A 1 118 ? -4.546 -2.566 3.309 1.00 98.69 118 LEU A CA 1
ATOM 930 C C . LEU A 1 118 ? -3.087 -2.170 3.038 1.00 98.69 118 LEU A C 1
ATOM 932 O O . LEU A 1 118 ? -2.780 -0.989 2.873 1.00 98.69 118 LEU A O 1
ATOM 936 N N . TYR A 1 119 ? -2.207 -3.166 2.945 1.00 98.62 119 TYR A N 1
ATOM 937 C CA . TYR A 1 119 ? -0.772 -3.034 2.686 1.00 98.62 119 TYR A CA 1
ATOM 938 C C . TYR A 1 119 ? -0.366 -3.825 1.429 1.00 98.62 119 TYR A C 1
ATOM 940 O O . TYR A 1 119 ? 0.225 -4.910 1.538 1.00 98.62 119 TYR A O 1
ATOM 948 N N . PRO A 1 120 ? -0.655 -3.305 0.223 1.00 98.56 120 PRO A N 1
ATOM 949 C CA . PRO A 1 120 ? -0.132 -3.863 -1.022 1.00 98.56 120 PRO A CA 1
ATOM 950 C C . PRO A 1 120 ? 1.402 -3.877 -0.990 1.00 98.56 120 PRO A C 1
ATOM 952 O O . PRO A 1 120 ? 2.010 -3.042 -0.315 1.00 98.56 120 PRO A O 1
ATOM 955 N N . GLN A 1 121 ? 2.037 -4.814 -1.697 1.00 98.12 121 GLN A N 1
ATOM 956 C CA . GLN A 1 121 ? 3.500 -4.957 -1.673 1.00 98.12 121 GLN A CA 1
ATOM 957 C C . GLN A 1 121 ? 4.095 -4.825 -3.077 1.00 98.12 121 GLN A C 1
ATOM 959 O O . GLN A 1 121 ? 3.873 -5.682 -3.935 1.00 98.12 121 GLN A O 1
ATOM 964 N N . ALA A 1 122 ? 4.897 -3.786 -3.302 1.00 97.31 122 ALA A N 1
ATOM 965 C CA . ALA A 1 122 ? 5.812 -3.745 -4.438 1.00 97.31 122 ALA A CA 1
ATOM 966 C C . ALA A 1 122 ? 7.029 -4.651 -4.159 1.00 97.31 122 ALA A C 1
ATOM 968 O O . ALA A 1 122 ? 7.387 -4.902 -3.005 1.00 97.31 122 ALA A O 1
ATOM 969 N N . ARG A 1 123 ? 7.663 -5.164 -5.216 1.00 94.19 123 ARG A N 1
ATOM 970 C CA . ARG A 1 123 ? 8.814 -6.073 -5.147 1.00 94.19 123 ARG A CA 1
ATOM 971 C C . ARG A 1 123 ? 9.946 -5.560 -6.025 1.00 94.19 123 ARG A C 1
ATOM 973 O O . ARG A 1 123 ? 9.718 -5.091 -7.135 1.00 94.19 123 ARG A O 1
ATOM 980 N N . GLY A 1 124 ? 11.175 -5.696 -5.528 1.00 92.44 124 GLY A N 1
ATOM 981 C CA . GLY A 1 124 ? 12.370 -5.416 -6.315 1.00 92.44 124 GLY A CA 1
ATOM 982 C C . GLY A 1 124 ? 12.428 -6.303 -7.558 1.00 92.44 124 GLY A C 1
ATOM 983 O O . GLY A 1 124 ? 12.345 -7.526 -7.452 1.00 92.44 124 GLY A O 1
ATOM 984 N N . THR A 1 125 ? 12.557 -5.693 -8.731 1.00 91.00 125 THR A N 1
ATOM 985 C CA . THR A 1 125 ? 12.681 -6.396 -10.011 1.00 91.00 125 THR A CA 1
ATOM 986 C C . THR A 1 125 ? 13.796 -5.746 -10.813 1.00 91.00 125 THR A C 1
ATOM 988 O O . THR A 1 125 ? 13.712 -4.563 -11.125 1.00 91.00 125 THR A O 1
ATOM 991 N N . ASP A 1 126 ? 14.825 -6.514 -11.155 1.00 89.06 126 ASP A N 1
ATOM 992 C CA . ASP A 1 126 ? 15.928 -6.071 -12.006 1.00 89.06 126 ASP A CA 1
ATOM 993 C C . ASP A 1 126 ? 16.116 -7.087 -13.138 1.00 89.06 126 ASP A C 1
ATOM 995 O O . ASP A 1 126 ? 16.692 -8.160 -12.958 1.00 89.06 126 ASP A O 1
ATOM 999 N N . ASN A 1 127 ? 15.503 -6.806 -14.289 1.00 86.06 127 ASN A N 1
ATOM 1000 C CA . ASN A 1 127 ? 15.558 -7.662 -15.470 1.00 86.06 127 ASN A CA 1
ATOM 1001 C C . ASN A 1 127 ? 15.547 -6.812 -16.761 1.00 86.06 127 ASN A C 1
ATOM 1003 O O . ASN A 1 127 ? 15.318 -5.604 -16.696 1.00 86.06 127 ASN A O 1
ATOM 1007 N N . PRO A 1 128 ? 15.752 -7.403 -17.956 1.00 85.56 128 PRO A N 1
ATOM 1008 C CA . PRO A 1 128 ? 15.847 -6.635 -19.204 1.00 85.56 128 PRO A CA 1
ATOM 1009 C C . PRO A 1 128 ? 14.622 -5.776 -19.561 1.00 85.56 128 PRO A C 1
ATOM 1011 O O . PRO A 1 128 ? 14.731 -4.899 -20.412 1.00 85.56 128 PRO A O 1
ATOM 1014 N N . THR A 1 129 ? 13.462 -6.038 -18.954 1.00 84.12 129 THR A N 1
ATOM 1015 C CA . THR A 1 129 ? 12.192 -5.349 -19.245 1.00 84.12 129 THR A CA 1
ATOM 1016 C C . THR A 1 129 ? 11.744 -4.395 -18.142 1.00 84.12 129 THR A C 1
ATOM 1018 O O . THR A 1 129 ? 11.045 -3.431 -18.426 1.00 84.12 129 THR A O 1
ATOM 1021 N N . VAL A 1 130 ? 12.138 -4.648 -16.892 1.00 89.62 130 VAL A N 1
ATOM 1022 C CA . VAL A 1 130 ? 11.712 -3.889 -15.715 1.00 89.62 130 VAL A CA 1
ATOM 1023 C C . VAL A 1 130 ? 12.928 -3.580 -14.857 1.00 89.62 130 VAL A C 1
ATOM 1025 O O . VAL A 1 130 ? 13.650 -4.482 -14.434 1.00 89.62 130 VAL A O 1
ATOM 1028 N N . GLN A 1 131 ? 13.114 -2.293 -14.578 1.00 91.75 131 GLN A N 1
ATOM 1029 C CA . GLN A 1 131 ? 14.219 -1.756 -13.792 1.00 91.75 131 GLN A CA 1
ATOM 1030 C C . GLN A 1 131 ? 13.659 -1.061 -12.546 1.00 91.75 131 GLN A C 1
ATOM 1032 O O . GLN A 1 131 ? 13.346 0.127 -12.566 1.00 91.75 131 GLN A O 1
ATOM 1037 N N . ASN A 1 132 ? 13.488 -1.835 -11.476 1.00 94.12 132 ASN A N 1
ATOM 1038 C CA . ASN A 1 132 ? 13.012 -1.417 -10.156 1.00 94.12 132 ASN A CA 1
ATOM 1039 C C . ASN A 1 132 ? 13.739 -2.211 -9.045 1.00 94.12 132 ASN A C 1
ATOM 1041 O O . ASN A 1 132 ? 13.084 -2.913 -8.270 1.00 94.12 132 ASN A O 1
ATOM 1045 N N . PRO A 1 133 ? 15.081 -2.162 -8.952 1.00 91.88 133 PRO A N 1
ATOM 1046 C CA . PRO A 1 133 ? 15.834 -2.963 -7.977 1.00 91.88 133 PRO A CA 1
ATOM 1047 C C . PRO A 1 133 ? 15.452 -2.632 -6.527 1.00 91.88 133 PRO A C 1
ATOM 1049 O O . PRO A 1 133 ? 15.462 -3.500 -5.659 1.00 91.88 133 PRO A O 1
ATOM 1052 N N . ASP A 1 134 ? 15.035 -1.389 -6.278 1.00 92.50 134 ASP A N 1
ATOM 1053 C CA . ASP A 1 134 ? 14.686 -0.894 -4.950 1.00 92.50 134 ASP A CA 1
ATOM 1054 C C . ASP A 1 134 ? 13.246 -1.237 -4.514 1.00 92.50 134 ASP A C 1
ATOM 1056 O O . ASP A 1 134 ? 12.844 -0.905 -3.397 1.00 92.50 134 ASP A O 1
ATOM 1060 N N . GLY A 1 135 ? 12.448 -1.897 -5.363 1.00 94.25 135 GLY A N 1
ATOM 1061 C CA . GLY A 1 135 ? 11.074 -2.294 -5.030 1.00 94.25 135 GLY A CA 1
ATOM 1062 C C . GLY A 1 135 ? 10.153 -1.107 -4.732 1.00 94.25 135 GLY A C 1
ATOM 1063 O O . GLY A 1 135 ? 9.340 -1.160 -3.811 1.00 94.25 135 GLY A O 1
ATOM 1064 N N . CYS A 1 136 ? 10.315 -0.013 -5.474 1.00 96.81 136 CYS A N 1
ATOM 1065 C CA . CYS A 1 136 ? 9.476 1.177 -5.389 1.00 96.81 136 CYS A CA 1
ATOM 1066 C C . CYS A 1 136 ? 8.126 0.956 -6.087 1.00 96.81 136 CYS A C 1
ATOM 1068 O O . CYS A 1 136 ? 8.033 0.160 -7.020 1.00 96.81 136 CYS A O 1
ATOM 1070 N N . TRP A 1 137 ? 7.101 1.724 -5.715 1.00 98.06 137 TRP A N 1
ATOM 1071 C CA . TRP A 1 137 ? 5.910 1.910 -6.557 1.00 98.06 137 TRP A CA 1
ATOM 1072 C C . TRP A 1 137 ? 6.271 2.658 -7.844 1.00 98.06 137 TRP A C 1
ATOM 1074 O O . TRP A 1 137 ? 7.245 3.410 -7.866 1.00 98.06 137 TRP A O 1
ATOM 1084 N N . ASP A 1 138 ? 5.511 2.453 -8.915 1.00 97.12 138 ASP A N 1
ATOM 1085 C CA . ASP A 1 138 ? 5.783 3.065 -10.211 1.00 97.12 138 ASP A CA 1
ATOM 1086 C C . ASP A 1 138 ? 5.384 4.540 -10.242 1.00 97.12 138 ASP A C 1
ATOM 1088 O O . ASP A 1 138 ? 4.213 4.896 -10.365 1.00 97.12 138 ASP A O 1
ATOM 1092 N N . TRP A 1 139 ? 6.391 5.403 -10.137 1.00 94.38 139 TRP A N 1
ATOM 1093 C CA . TRP A 1 139 ? 6.254 6.850 -10.295 1.00 94.38 139 TRP A CA 1
ATOM 1094 C C . TRP A 1 139 ? 7.090 7.403 -11.458 1.00 94.38 139 TRP A C 1
ATOM 1096 O O . TRP A 1 139 ? 7.160 8.622 -11.625 1.00 94.38 139 TRP A O 1
ATOM 1106 N N . TRP A 1 140 ? 7.709 6.530 -12.265 1.00 93.38 140 TRP A N 1
ATOM 1107 C CA . TRP A 1 140 ? 8.559 6.925 -13.398 1.00 93.38 140 TRP A CA 1
ATOM 1108 C C . TRP A 1 140 ? 8.293 6.151 -14.701 1.00 93.38 140 TRP A C 1
ATOM 1110 O O . TRP A 1 140 ? 8.979 6.381 -15.694 1.00 93.38 140 TRP A O 1
ATOM 1120 N N . GLY A 1 141 ? 7.300 5.262 -14.728 1.00 94.56 141 GLY A N 1
ATOM 1121 C CA . GLY A 1 141 ? 6.835 4.554 -15.918 1.00 94.56 141 GLY A CA 1
ATOM 1122 C C . GLY A 1 141 ? 7.490 3.203 -16.184 1.00 94.56 141 GLY A C 1
ATOM 1123 O O . GLY A 1 141 ? 7.398 2.723 -17.311 1.00 94.56 141 GLY A O 1
ATOM 1124 N N . TYR A 1 142 ? 8.136 2.560 -15.204 1.00 94.44 142 TYR A N 1
ATOM 1125 C CA . TYR A 1 142 ? 8.815 1.276 -15.453 1.00 94.44 142 TYR A CA 1
ATOM 1126 C C . TYR A 1 142 ? 7.858 0.121 -15.763 1.00 94.44 142 TYR A C 1
ATOM 1128 O O . TYR A 1 142 ? 8.298 -0.921 -16.245 1.00 94.44 142 TYR A O 1
ATOM 1136 N N . THR A 1 143 ? 6.566 0.272 -15.459 1.00 94.94 143 THR A N 1
ATOM 1137 C CA . THR A 1 143 ? 5.548 -0.740 -15.773 1.00 94.94 143 THR A CA 1
ATOM 1138 C C . THR A 1 143 ? 4.929 -0.559 -17.164 1.00 94.94 143 THR A C 1
ATOM 1140 O O . THR A 1 143 ? 4.179 -1.433 -17.621 1.00 94.94 143 THR A O 1
ATOM 1143 N N . ALA A 1 144 ? 5.235 0.551 -17.849 1.00 92.62 144 ALA A N 1
ATOM 1144 C CA . ALA A 1 144 ? 4.636 0.912 -19.127 1.00 92.62 144 ALA A CA 1
ATOM 1145 C C . ALA A 1 144 ? 5.008 -0.080 -20.239 1.00 92.62 144 ALA A C 1
ATOM 1147 O O . ALA A 1 144 ? 6.143 -0.539 -20.344 1.00 92.62 144 ALA A O 1
ATOM 1148 N N . THR A 1 145 ? 4.041 -0.387 -21.105 1.00 90.56 145 THR A N 1
ATOM 1149 C CA . THR A 1 145 ? 4.303 -1.169 -22.330 1.00 90.56 145 THR A CA 1
ATOM 1150 C C . THR A 1 145 ? 5.017 -0.344 -23.397 1.00 90.56 145 THR A C 1
ATOM 1152 O O . THR A 1 145 ? 5.830 -0.883 -24.142 1.00 90.56 145 THR A O 1
ATOM 1155 N N . ASP A 1 146 ? 4.729 0.958 -23.446 1.00 90.69 146 ASP A N 1
ATOM 1156 C CA . ASP A 1 146 ? 5.379 1.938 -24.308 1.00 90.69 146 ASP A CA 1
ATOM 1157 C C . ASP A 1 146 ? 6.084 2.992 -23.436 1.00 90.69 146 ASP A C 1
ATOM 1159 O O . ASP A 1 146 ? 5.425 3.886 -22.896 1.00 90.69 146 ASP A O 1
ATOM 1163 N N . PRO A 1 147 ? 7.420 2.924 -23.288 1.00 87.19 147 PRO A N 1
ATOM 1164 C CA . PRO A 1 147 ? 8.183 3.913 -22.528 1.00 87.19 147 PRO A CA 1
ATOM 1165 C C . PRO A 1 147 ? 8.094 5.340 -23.089 1.00 87.19 147 PRO A C 1
ATOM 1167 O O . PRO A 1 147 ? 8.367 6.291 -22.361 1.00 87.19 147 PRO A O 1
ATOM 1170 N N . SER A 1 148 ? 7.726 5.509 -24.366 1.00 92.25 148 SER A N 1
ATOM 1171 C CA . SER A 1 148 ? 7.536 6.835 -24.975 1.00 92.25 148 SER A CA 1
ATOM 1172 C C . SER A 1 148 ? 6.182 7.453 -24.619 1.00 92.25 148 SER A C 1
ATOM 1174 O O . SER A 1 148 ? 6.015 8.666 -24.745 1.00 92.25 148 SER A O 1
ATOM 1176 N N . ASN A 1 149 ? 5.225 6.645 -24.155 1.00 92.00 149 ASN A N 1
ATOM 1177 C CA . ASN A 1 149 ? 3.912 7.100 -23.713 1.00 92.00 149 ASN A CA 1
ATOM 1178 C C . ASN A 1 149 ? 3.454 6.323 -22.464 1.00 92.00 149 ASN A C 1
ATOM 1180 O O . ASN A 1 149 ? 2.555 5.479 -22.537 1.00 92.00 149 ASN A O 1
ATOM 1184 N N . PRO A 1 150 ? 4.098 6.565 -21.311 1.00 93.75 150 PRO A N 1
ATOM 1185 C CA . PRO A 1 150 ? 3.878 5.756 -20.126 1.00 93.75 150 PRO A CA 1
ATOM 1186 C C . PRO A 1 150 ? 2.545 6.112 -19.447 1.00 93.75 150 PRO A C 1
ATOM 1188 O O . PRO A 1 150 ? 2.099 7.258 -19.490 1.00 93.75 150 PRO A O 1
ATOM 1191 N N . ASP A 1 151 ? 1.909 5.138 -18.789 1.00 93.94 151 ASP A N 1
ATOM 1192 C CA . ASP A 1 151 ? 0.554 5.264 -18.229 1.00 93.94 151 ASP A CA 1
ATOM 1193 C C . ASP A 1 151 ? 0.492 5.217 -16.693 1.00 93.94 151 ASP A C 1
ATOM 1195 O O . ASP A 1 151 ? -0.609 5.256 -16.138 1.00 93.94 151 ASP A O 1
ATOM 1199 N N . TYR A 1 152 ? 1.646 5.176 -16.011 1.00 92.19 152 TYR A N 1
ATOM 1200 C CA . TYR A 1 152 ? 1.796 4.974 -14.557 1.00 92.19 152 TYR A CA 1
ATOM 1201 C C . TYR A 1 152 ? 1.005 5.956 -13.676 1.00 92.19 152 TYR A C 1
ATOM 1203 O O . TYR A 1 152 ? 0.603 5.617 -12.568 1.00 92.19 152 TYR A O 1
ATOM 1211 N N . TYR A 1 153 ? 0.752 7.170 -14.169 1.00 92.69 153 TYR A N 1
ATOM 1212 C CA . TYR A 1 153 ? -0.017 8.209 -13.474 1.00 92.69 153 TYR A CA 1
ATOM 1213 C C . TYR A 1 153 ? -1.537 8.069 -13.652 1.00 92.69 153 TYR A C 1
ATOM 1215 O O . TYR A 1 153 ? -2.311 8.810 -13.044 1.00 92.69 153 TYR A O 1
ATOM 1223 N N . SER A 1 154 ? -1.990 7.170 -14.525 1.00 94.44 154 SER A N 1
ATOM 1224 C CA . SER A 1 154 ? -3.394 7.039 -14.899 1.00 94.44 154 SER A CA 1
ATOM 1225 C C . SER A 1 154 ? -4.101 5.941 -14.107 1.00 94.44 154 SER A C 1
ATOM 1227 O O . SER A 1 154 ? -3.499 4.973 -13.651 1.00 94.44 154 SER A O 1
ATOM 1229 N N . LYS A 1 155 ? -5.435 6.002 -14.059 1.00 94.88 155 LYS A N 1
ATOM 1230 C CA . LYS A 1 155 ? -6.271 4.916 -13.514 1.00 94.88 155 LYS A CA 1
ATOM 1231 C C . LYS A 1 155 ? -6.100 3.563 -14.225 1.00 94.88 155 LYS A C 1
ATOM 1233 O O . LYS A 1 155 ? -6.622 2.561 -13.744 1.00 94.88 155 LYS A O 1
ATOM 1238 N N . ASN A 1 156 ? -5.433 3.542 -15.380 1.00 93.31 156 ASN A N 1
ATOM 1239 C CA . ASN A 1 156 ? -5.186 2.336 -16.160 1.00 93.31 156 ASN A CA 1
ATOM 1240 C C . ASN A 1 156 ? -3.836 1.683 -15.830 1.00 93.31 156 ASN A C 1
ATOM 1242 O O . ASN A 1 156 ? -3.648 0.524 -16.203 1.00 93.31 156 ASN A O 1
ATOM 1246 N N . ALA A 1 157 ? -2.954 2.370 -15.090 1.00 96.06 157 ALA A N 1
ATOM 1247 C CA . ALA A 1 157 ? -1.669 1.827 -14.666 1.00 96.06 157 ALA A CA 1
ATOM 1248 C C . ALA A 1 157 ? -1.856 0.492 -13.942 1.00 96.06 157 ALA A C 1
ATOM 1250 O O . ALA A 1 157 ? -2.765 0.333 -13.119 1.00 96.06 157 ALA A O 1
ATOM 1251 N N . ILE A 1 158 ? -0.987 -0.479 -14.224 1.00 97.25 158 ILE A N 1
ATOM 1252 C CA . ILE A 1 158 ? -1.153 -1.846 -13.723 1.00 97.25 158 ILE A CA 1
ATOM 1253 C C . ILE A 1 158 ? -1.187 -1.917 -12.190 1.00 97.25 158 ILE A C 1
ATOM 1255 O O . ILE A 1 158 ? -2.067 -2.574 -11.639 1.00 97.25 158 ILE A O 1
ATOM 1259 N N . GLN A 1 159 ? -0.320 -1.165 -11.504 1.00 97.94 159 GLN A N 1
ATOM 1260 C CA . GLN A 1 159 ? -0.288 -1.119 -10.040 1.00 97.94 159 GLN A CA 1
ATOM 1261 C C . GLN A 1 159 ? -1.517 -0.412 -9.455 1.00 97.94 159 GLN A C 1
ATOM 1263 O O . GLN A 1 159 ? -2.111 -0.909 -8.500 1.00 97.94 159 GLN A O 1
ATOM 1268 N N . ILE A 1 160 ? -1.958 0.702 -10.054 1.00 97.81 160 ILE A N 1
ATOM 1269 C CA . ILE A 1 160 ? -3.161 1.425 -9.607 1.00 97.81 160 ILE A CA 1
ATOM 1270 C C . ILE A 1 160 ? -4.400 0.536 -9.754 1.00 97.81 160 ILE A C 1
ATOM 1272 O O . ILE A 1 160 ? -5.196 0.431 -8.820 1.00 97.81 160 ILE A O 1
ATOM 1276 N N . ARG A 1 161 ? -4.549 -0.157 -10.892 1.00 97.88 161 ARG A N 1
ATOM 1277 C CA . ARG A 1 161 ? -5.648 -1.110 -11.102 1.00 97.88 161 ARG A CA 1
ATOM 1278 C C . ARG A 1 161 ? -5.604 -2.261 -10.105 1.00 97.88 161 ARG A C 1
ATOM 1280 O O . ARG A 1 161 ? -6.653 -2.614 -9.576 1.00 97.88 161 ARG A O 1
ATOM 1287 N N . ALA A 1 162 ? -4.426 -2.819 -9.830 1.00 98.38 162 ALA A N 1
ATOM 1288 C CA . ALA A 1 162 ? -4.278 -3.906 -8.868 1.00 98.38 162 ALA A CA 1
ATOM 1289 C C . ALA A 1 162 ? -4.738 -3.479 -7.467 1.00 98.38 162 ALA A C 1
ATOM 1291 O O . ALA A 1 162 ? -5.604 -4.122 -6.876 1.00 98.38 162 ALA A O 1
ATOM 1292 N N . ILE A 1 163 ? -4.242 -2.340 -6.976 1.00 98.25 163 ILE A N 1
ATOM 1293 C CA . ILE A 1 163 ? -4.629 -1.780 -5.673 1.00 98.25 163 ILE A CA 1
ATOM 1294 C C . ILE A 1 163 ? -6.134 -1.480 -5.629 1.00 98.25 163 ILE A C 1
ATOM 1296 O O . ILE A 1 163 ? -6.806 -1.794 -4.646 1.00 98.25 163 ILE A O 1
ATOM 1300 N N . HIS A 1 164 ? -6.691 -0.913 -6.700 1.00 97.75 164 HIS A N 1
ATOM 1301 C CA . HIS A 1 164 ? -8.123 -0.638 -6.785 1.00 97.75 164 HIS A CA 1
ATOM 1302 C C . HIS A 1 164 ? -8.966 -1.921 -6.738 1.00 97.75 164 HIS A C 1
ATOM 1304 O O . HIS A 1 164 ? -9.964 -1.965 -6.024 1.00 97.75 164 HIS A O 1
ATOM 1310 N N . ARG A 1 165 ? -8.560 -2.989 -7.437 1.00 97.88 165 ARG A N 1
ATOM 1311 C CA . ARG A 1 165 ? -9.255 -4.286 -7.389 1.00 97.88 165 ARG A CA 1
ATOM 1312 C C . ARG A 1 165 ? -9.184 -4.922 -5.990 1.00 97.88 165 ARG A C 1
ATOM 1314 O O . ARG A 1 165 ? -10.182 -5.479 -5.537 1.00 97.88 165 ARG A O 1
ATOM 1321 N N . MET A 1 166 ? -8.060 -4.787 -5.273 1.00 98.00 166 MET A N 1
ATOM 1322 C CA . MET A 1 166 ? -7.960 -5.205 -3.862 1.00 98.00 166 MET A CA 1
ATOM 1323 C C . MET A 1 166 ? -8.946 -4.433 -2.979 1.00 98.00 166 MET A C 1
ATOM 1325 O O . MET A 1 166 ? -9.653 -5.028 -2.166 1.00 98.00 166 MET A O 1
ATOM 1329 N N . LEU A 1 167 ? -9.034 -3.112 -3.164 1.00 96.50 167 LEU A N 1
ATOM 1330 C CA . LEU A 1 167 ? -9.987 -2.270 -2.442 1.00 96.50 167 LEU A CA 1
ATOM 1331 C C . LEU A 1 167 ? -11.438 -2.680 -2.732 1.00 96.50 167 LEU A C 1
ATOM 1333 O O . LEU A 1 167 ? -12.230 -2.788 -1.801 1.00 96.50 167 LEU A O 1
ATOM 1337 N N . GLN A 1 168 ? -11.781 -2.958 -3.993 1.00 95.50 168 GLN A N 1
ATOM 1338 C CA . GLN A 1 168 ? -13.116 -3.433 -4.379 1.00 95.50 168 GLN A CA 1
ATOM 1339 C C . GLN A 1 168 ? -13.474 -4.774 -3.728 1.00 95.50 168 GLN A C 1
ATOM 1341 O O . GLN A 1 168 ? -14.617 -4.968 -3.327 1.00 95.50 168 GLN A O 1
ATOM 1346 N N . ARG A 1 169 ? -12.505 -5.689 -3.584 1.00 94.25 169 ARG A N 1
ATOM 1347 C CA . ARG A 1 169 ? -12.715 -6.966 -2.885 1.00 94.25 169 ARG A CA 1
ATOM 1348 C C . ARG A 1 169 ? -13.044 -6.764 -1.402 1.00 94.25 169 ARG A C 1
ATOM 1350 O O . ARG A 1 169 ? -13.844 -7.524 -0.867 1.00 94.25 169 ARG A O 1
ATOM 1357 N N . LEU A 1 170 ? -12.437 -5.769 -0.750 1.00 89.69 170 LEU A N 1
ATOM 1358 C CA . LEU A 1 170 ? -12.711 -5.434 0.654 1.00 89.69 170 LEU A CA 1
ATOM 1359 C C . LEU A 1 170 ? -14.043 -4.703 0.830 1.00 89.69 170 LEU A C 1
ATOM 1361 O O . LEU A 1 170 ? -14.798 -5.008 1.746 1.00 89.69 170 LEU A O 1
ATOM 1365 N N . GLY A 1 171 ? -14.329 -3.736 -0.039 1.00 79.00 171 GLY A N 1
ATOM 1366 C CA . GLY A 1 171 ? -15.543 -2.926 0.005 1.00 79.00 171 GLY A CA 1
ATOM 1367 C C . GLY A 1 171 ? -16.743 -3.605 -0.643 1.00 79.00 171 GLY A C 1
ATOM 1368 O O . GLY A 1 171 ? -17.464 -2.906 -1.345 1.00 79.00 171 GLY A O 1
ATOM 1369 N N . GLY A 1 172 ? -16.889 -4.928 -0.466 1.00 62.69 172 GLY A N 1
ATOM 1370 C CA . GLY A 1 172 ? -17.886 -5.783 -1.118 1.00 62.69 172 GLY A CA 1
ATOM 1371 C C . GLY A 1 172 ? -19.197 -5.056 -1.424 1.00 62.69 172 GLY A C 1
ATOM 1372 O O . GLY A 1 172 ? -19.747 -4.392 -0.549 1.00 62.69 172 GLY A O 1
ATOM 1373 N N . HIS A 1 173 ? -19.618 -5.147 -2.688 1.00 40.97 173 HIS A N 1
ATOM 1374 C CA . HIS A 1 173 ? -20.824 -4.514 -3.228 1.00 40.97 173 HIS A CA 1
ATOM 1375 C C . HIS A 1 173 ? -22.064 -4.689 -2.349 1.00 40.97 173 HIS A C 1
ATOM 1377 O O . HIS A 1 173 ? -22.292 -5.828 -1.881 1.00 40.97 173 HIS A O 1
#

Secondary structure (DSSP, 8-state):
---S--HHHHHHHHHHSS-PPPPSS--SEEEEEE-GGGTTT-GGG-B-SEEEEEE-HHHHTT---EEEE----TT-STT--EEETTEEE-SS----TTHHHHHSSHHHHHHHHTEEEEE--B--EESSS-EETT---SSSSTT-S-TTS--TTSTTSHHHHHHHHHHHHHT--